Protein AF-A0A1G3P1F2-F1 (afdb_monomer_lite)

Sequence (106 aa):
MNKMRIALLQIMPGNGIEENLKIGIDSCKKAKTMGADHEPCSRDTLIIEAGEEEGIYIATFDIDSLRDYRKREVHGNAYRHPEKYKILVSEEINEPFTRYDYRKRT

Foldseek 3Di:
DDKFKDKDWDDDDDPDDVRNVVVVVVLVVVLVVVPRDDDDDDPDPCQDDDDPDTDIDIGMDDVVVVVVCQVPDPPHPPPDPVVVCCVVVPPDADPPRDDPPDDDDD

Radius of gyration: 22.72 Å; chains: 1; bounding box: 60×26×47 Å

pLDDT: mean 80.97, std 11.66, range [37.66, 93.88]

Secondary structure (DSSP, 8-state):
--EEEEEEEE----SSHHHHHHHHHHHHHHHHHTT-S-------S------SS-EEEEEEEEHHHHHHHHHH-TTSSSS--GGGGTTTT-----TTS--TT-----

Structure (mmCIF, N/CA/C/O backbone):
data_AF-A0A1G3P1F2-F1
#
_entry.id   AF-A0A1G3P1F2-F1
#
loop_
_atom_site.group_PDB
_atom_site.id
_atom_site.type_symbol
_atom_site.label_atom_id
_atom_site.label_alt_id
_atom_site.label_comp_id
_atom_site.label_asym_id
_atom_site.label_entity_id
_atom_site.label_seq_id
_atom_site.pdbx_PDB_ins_code
_atom_site.Cartn_x
_atom_site.Cartn_y
_atom_site.Cartn_z
_atom_site.occupancy
_atom_site.B_iso_or_equiv
_atom_site.auth_seq_id
_atom_site.auth_comp_id
_atom_site.auth_asym_id
_atom_site.auth_atom_id
_atom_site.pdbx_PDB_model_num
ATOM 1 N N . MET A 1 1 ? -19.132 -14.396 -6.319 1.00 61.06 1 MET A N 1
ATOM 2 C CA . MET A 1 1 ? -18.994 -13.040 -5.755 1.00 61.06 1 MET A CA 1
ATOM 3 C C . MET A 1 1 ? -18.253 -13.144 -4.428 1.00 61.06 1 MET A C 1
ATOM 5 O O . MET A 1 1 ? -18.871 -13.237 -3.376 1.00 61.06 1 MET A O 1
ATOM 9 N N . ASN A 1 2 ? -16.929 -13.248 -4.504 1.00 74.12 2 ASN A N 1
ATOM 10 C CA . ASN A 1 2 ? -16.005 -13.362 -3.385 1.00 74.12 2 ASN A CA 1
ATOM 11 C C . ASN A 1 2 ? -15.788 -11.971 -2.770 1.00 74.12 2 ASN A C 1
ATOM 13 O O . ASN A 1 2 ? -15.319 -11.076 -3.467 1.00 74.12 2 ASN A O 1
ATOM 17 N N . LYS A 1 3 ? -16.154 -11.756 -1.503 1.00 73.12 3 LYS A N 1
ATOM 18 C CA . LYS A 1 3 ? -16.023 -10.460 -0.818 1.00 73.12 3 LYS A CA 1
ATOM 19 C C . LYS A 1 3 ? -15.121 -10.595 0.402 1.00 73.12 3 LYS A C 1
ATOM 21 O O . LYS A 1 3 ? -15.216 -11.581 1.117 1.00 73.12 3 LYS A O 1
ATOM 26 N N . MET A 1 4 ? -14.277 -9.600 0.630 1.00 81.75 4 MET A N 1
ATOM 27 C CA . MET A 1 4 ? -13.241 -9.578 1.663 1.00 81.75 4 MET A CA 1
ATOM 28 C C . MET A 1 4 ?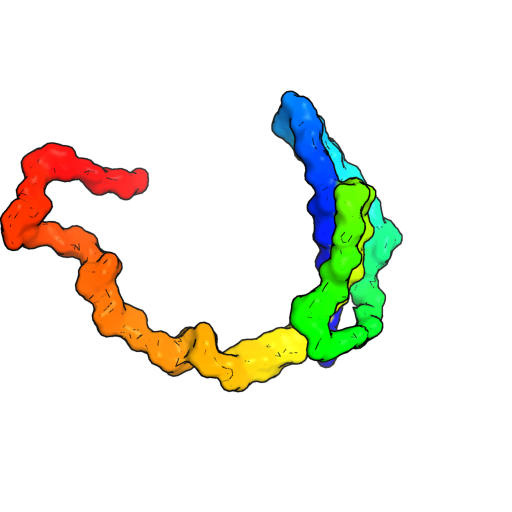 -13.417 -8.316 2.507 1.00 81.75 4 MET A C 1
ATOM 30 O O . MET A 1 4 ? -13.456 -7.228 1.936 1.00 81.75 4 MET A O 1
ATOM 34 N N . ARG A 1 5 ? -13.546 -8.419 3.834 1.00 78.56 5 ARG A N 1
ATOM 35 C CA . ARG A 1 5 ? -13.574 -7.256 4.732 1.00 78.56 5 ARG A CA 1
ATOM 36 C C . ARG A 1 5 ? -12.208 -7.045 5.350 1.00 78.56 5 ARG A C 1
ATOM 38 O O . ARG A 1 5 ? -11.603 -7.947 5.914 1.00 78.56 5 ARG A O 1
ATOM 45 N N . ILE A 1 6 ? -11.739 -5.814 5.261 1.00 83.12 6 ILE A N 1
ATOM 46 C CA . ILE A 1 6 ? -10.451 -5.391 5.786 1.00 83.12 6 ILE A CA 1
ATOM 47 C C . ILE A 1 6 ? -10.722 -4.381 6.890 1.00 83.12 6 ILE A C 1
ATOM 49 O O . ILE A 1 6 ? -11.506 -3.450 6.710 1.00 83.12 6 ILE A O 1
ATOM 53 N N . ALA A 1 7 ? -10.059 -4.558 8.026 1.00 85.31 7 ALA A N 1
ATOM 54 C CA . ALA A 1 7 ? -10.033 -3.546 9.064 1.00 85.31 7 ALA A CA 1
ATOM 55 C C . ALA A 1 7 ? -8.927 -2.527 8.778 1.00 85.31 7 ALA A C 1
ATOM 57 O O . ALA A 1 7 ? -7.753 -2.884 8.682 1.00 85.31 7 ALA A O 1
ATOM 58 N N . LEU A 1 8 ? -9.312 -1.264 8.657 1.00 86.12 8 LEU A N 1
ATOM 59 C CA . LEU A 1 8 ? -8.420 -0.120 8.571 1.00 86.12 8 LEU A CA 1
ATOM 60 C C . LEU A 1 8 ? -8.257 0.439 9.986 1.00 86.12 8 LEU A C 1
ATOM 62 O O . LEU A 1 8 ? -9.244 0.783 10.639 1.00 86.12 8 LEU A O 1
ATOM 66 N N . LEU A 1 9 ? -7.019 0.462 10.474 1.00 86.38 9 LEU A N 1
ATOM 67 C CA . LEU A 1 9 ? -6.689 0.926 11.818 1.00 86.38 9 LEU A CA 1
ATOM 68 C C . LEU A 1 9 ? -6.192 2.369 11.729 1.00 86.38 9 LEU A C 1
ATOM 70 O O . LEU A 1 9 ? -5.098 2.608 11.222 1.00 86.38 9 LEU A O 1
ATOM 74 N N . GLN A 1 10 ? -6.993 3.311 12.218 1.00 87.62 10 GLN A N 1
ATOM 75 C CA . GLN A 1 10 ? -6.579 4.695 12.416 1.00 87.62 10 GLN A CA 1
ATOM 76 C C . GLN A 1 10 ? -6.215 4.856 13.886 1.00 87.62 10 GLN A C 1
ATOM 78 O O . GLN A 1 10 ? -7.089 4.973 14.740 1.00 87.62 10 GLN A O 1
ATOM 83 N N . ILE A 1 11 ? -4.925 4.759 14.176 1.00 88.75 11 ILE A N 1
ATOM 84 C CA . ILE A 1 11 ? -4.380 4.755 15.532 1.00 88.75 11 ILE A CA 1
ATOM 85 C C . ILE A 1 11 ? -3.145 5.651 15.568 1.00 88.75 11 ILE A C 1
ATOM 87 O O . ILE A 1 11 ? -2.313 5.609 14.658 1.00 88.75 11 ILE A O 1
ATOM 91 N N . MET A 1 12 ? -3.033 6.468 16.607 1.00 87.62 12 MET A N 1
ATOM 92 C CA . MET A 1 12 ? -1.868 7.295 16.869 1.00 87.62 12 MET A CA 1
ATOM 93 C C . MET A 1 12 ? -0.687 6.420 17.294 1.00 87.62 12 MET A C 1
ATOM 95 O O . MET A 1 12 ? -0.863 5.384 17.945 1.00 87.62 12 MET A O 1
ATOM 99 N N . PRO A 1 13 ? 0.543 6.824 16.944 1.00 86.88 13 PRO A N 1
ATOM 100 C CA . PRO A 1 13 ? 1.727 6.156 17.449 1.00 86.88 13 PRO A CA 1
ATOM 101 C C . PRO A 1 13 ? 1.877 6.415 18.956 1.00 86.88 13 PRO A C 1
ATOM 103 O O . PRO A 1 13 ? 1.736 7.542 19.426 1.00 86.88 13 PRO A O 1
ATOM 106 N N . GLY A 1 14 ? 2.210 5.368 19.705 1.00 87.25 14 GLY A N 1
ATOM 107 C CA . GLY A 1 14 ? 2.726 5.454 21.066 1.00 87.25 14 GLY A CA 1
ATOM 108 C C . GLY A 1 14 ? 4.176 5.947 21.113 1.00 87.25 14 GLY A C 1
ATOM 109 O O . GLY A 1 14 ? 4.806 6.256 20.098 1.00 87.25 14 GLY A O 1
ATOM 110 N N . ASN A 1 15 ? 4.745 5.977 22.315 1.00 92.12 15 ASN A N 1
ATOM 111 C CA . ASN A 1 15 ? 6.044 6.587 22.605 1.00 92.12 15 ASN A CA 1
ATOM 112 C C . ASN A 1 15 ? 7.248 5.690 22.255 1.00 92.12 15 ASN A C 1
ATOM 114 O O . ASN A 1 15 ? 8.393 6.053 22.525 1.00 92.12 15 ASN A O 1
ATOM 118 N N . GLY A 1 16 ? 7.020 4.510 21.667 1.00 90.19 16 GLY A N 1
ATOM 119 C CA . GLY A 1 16 ? 8.080 3.563 21.325 1.00 90.19 16 GLY A CA 1
ATOM 120 C C . GLY A 1 16 ? 7.596 2.320 20.578 1.00 90.19 16 GLY A C 1
ATOM 121 O O . GLY A 1 16 ? 6.401 2.076 20.430 1.00 90.19 16 GLY A O 1
ATOM 122 N N . ILE A 1 17 ? 8.547 1.510 20.103 1.00 87.25 17 ILE A N 1
ATOM 123 C CA . ILE A 1 17 ? 8.276 0.335 19.254 1.00 87.25 17 ILE A CA 1
ATOM 124 C C . ILE A 1 17 ? 7.442 -0.727 19.988 1.00 87.25 17 ILE A C 1
ATOM 126 O O . ILE A 1 17 ? 6.501 -1.261 19.407 1.00 87.25 17 ILE A O 1
ATOM 130 N N . GLU A 1 18 ? 7.754 -1.021 21.254 1.00 91.56 18 GLU A N 1
ATOM 131 C CA . GLU A 1 18 ? 7.006 -2.012 22.047 1.00 91.56 18 GLU A CA 1
ATOM 132 C C . GLU A 1 18 ? 5.558 -1.574 22.300 1.00 91.56 18 GLU A C 1
ATOM 134 O O . GLU A 1 18 ? 4.631 -2.377 22.185 1.00 91.56 18 GLU A O 1
ATOM 139 N N . GLU A 1 19 ? 5.356 -0.287 22.587 1.00 89.81 19 GLU A N 1
ATOM 140 C CA . GLU A 1 19 ? 4.028 0.294 22.778 1.00 89.81 19 GLU A CA 1
ATOM 141 C C . GLU A 1 19 ? 3.225 0.256 21.470 1.00 89.81 19 GLU A C 1
ATOM 143 O O . GLU A 1 19 ? 2.095 -0.231 21.459 1.00 89.81 19 GLU A O 1
ATOM 148 N N . ASN A 1 20 ? 3.839 0.634 20.345 1.00 85.62 20 ASN A N 1
ATOM 149 C CA . ASN A 1 20 ? 3.228 0.544 19.015 1.00 85.62 20 ASN A CA 1
ATOM 150 C C . ASN A 1 20 ? 2.832 -0.888 18.646 1.00 85.62 20 ASN A C 1
ATOM 152 O O . ASN A 1 20 ? 1.741 -1.117 18.122 1.00 85.62 20 ASN A O 1
ATOM 156 N N . LEU A 1 21 ? 3.695 -1.864 18.942 1.00 83.25 21 LEU A N 1
ATOM 157 C CA . LEU A 1 21 ? 3.404 -3.274 18.698 1.00 83.25 21 LEU A CA 1
ATOM 158 C C . LEU A 1 21 ? 2.182 -3.730 19.504 1.00 83.25 21 LEU A C 1
ATOM 160 O O . LEU A 1 21 ? 1.303 -4.402 18.962 1.00 83.25 21 LEU A O 1
ATOM 164 N N . LYS A 1 22 ? 2.099 -3.336 20.779 1.00 88.25 22 LYS A N 1
ATOM 165 C CA . LYS A 1 22 ? 0.957 -3.652 21.641 1.00 88.25 22 LYS A CA 1
ATOM 166 C C . LYS A 1 22 ? -0.338 -3.019 21.122 1.00 88.25 22 LYS A C 1
ATOM 168 O O . LYS A 1 22 ? -1.325 -3.737 20.962 1.00 88.25 22 LYS A O 1
ATOM 173 N N . ILE A 1 23 ? -0.313 -1.724 20.792 1.00 87.31 23 ILE A N 1
ATOM 174 C CA . ILE A 1 23 ? -1.460 -0.999 20.216 1.00 87.31 23 ILE A CA 1
ATOM 175 C C . ILE A 1 23 ? -1.932 -1.693 18.930 1.00 87.31 23 ILE A C 1
ATOM 177 O O . ILE A 1 23 ? -3.129 -1.943 18.762 1.00 87.31 23 ILE A O 1
ATOM 181 N N . GLY A 1 24 ? -1.002 -2.076 18.048 1.00 77.44 24 GLY A N 1
ATOM 182 C CA . GLY A 1 24 ? -1.312 -2.782 16.805 1.00 77.44 24 GLY A CA 1
ATOM 183 C C . GLY A 1 24 ? -1.962 -4.149 17.036 1.00 77.44 24 GLY A C 1
ATOM 184 O O . GLY A 1 24 ? -2.988 -4.460 16.430 1.00 77.44 24 GLY A O 1
ATOM 185 N N . ILE A 1 25 ? -1.414 -4.959 17.947 1.00 81.81 25 ILE A N 1
ATOM 186 C CA . ILE A 1 25 ? -1.956 -6.288 18.273 1.00 81.81 25 ILE A CA 1
ATOM 187 C C . ILE A 1 25 ? -3.372 -6.183 18.850 1.00 81.81 25 ILE A C 1
ATOM 189 O O . ILE A 1 25 ? -4.263 -6.929 18.432 1.00 81.81 25 ILE A O 1
ATOM 193 N N . ASP A 1 26 ? -3.594 -5.282 19.804 1.00 85.81 26 ASP A N 1
ATOM 194 C CA . ASP A 1 26 ? -4.897 -5.141 20.457 1.00 85.81 26 ASP A CA 1
ATOM 195 C C . ASP A 1 26 ? -5.952 -4.589 19.490 1.00 85.81 26 ASP A C 1
ATOM 197 O O . ASP A 1 26 ? -7.094 -5.063 19.471 1.00 85.81 26 ASP A O 1
ATOM 201 N N . SER A 1 27 ? -5.541 -3.699 18.587 1.00 82.75 27 SER A N 1
ATOM 202 C CA . SER A 1 27 ? -6.381 -3.214 17.493 1.00 82.75 27 SER A CA 1
ATOM 203 C C . SER A 1 27 ? -6.769 -4.338 16.526 1.00 82.75 27 SER A C 1
ATOM 205 O O . SER A 1 27 ? -7.947 -4.508 16.222 1.00 82.75 27 SER A O 1
ATOM 207 N N . CYS A 1 28 ? -5.830 -5.196 16.117 1.00 71.25 28 CYS A N 1
ATOM 208 C CA . CYS A 1 28 ? -6.129 -6.365 15.279 1.00 71.25 28 CYS A CA 1
ATOM 209 C C . CYS A 1 28 ? -7.126 -7.336 15.940 1.00 71.25 28 CYS A C 1
ATOM 211 O O . CYS A 1 28 ? -8.013 -7.874 15.271 1.00 71.25 28 CYS A O 1
ATOM 213 N N . LYS A 1 29 ? -7.026 -7.553 17.259 1.00 78.69 29 LYS A N 1
ATOM 214 C CA . LYS A 1 29 ? -7.996 -8.384 17.997 1.00 78.69 29 LYS A CA 1
ATOM 215 C C . LYS A 1 29 ? -9.392 -7.758 17.984 1.00 78.69 29 LYS A C 1
ATOM 217 O O . LYS A 1 29 ? -10.363 -8.465 17.718 1.00 78.69 29 LYS A O 1
ATOM 222 N N . LYS A 1 30 ? -9.492 -6.447 18.228 1.00 83.38 30 LYS A N 1
ATOM 223 C CA . LYS A 1 30 ? -10.760 -5.696 18.208 1.00 83.38 30 LYS A CA 1
ATOM 224 C C . LYS A 1 30 ? -11.379 -5.650 16.804 1.00 83.38 30 LYS A C 1
ATOM 226 O O . LYS A 1 30 ? -12.579 -5.830 16.649 1.00 83.38 30 LYS A O 1
ATOM 231 N N . ALA A 1 31 ? -10.569 -5.516 15.761 1.00 73.00 31 ALA A N 1
ATOM 232 C CA . ALA A 1 31 ? -11.019 -5.623 14.374 1.00 73.00 31 ALA A CA 1
ATOM 233 C C . ALA A 1 31 ? -11.688 -6.968 14.064 1.00 73.00 31 ALA A C 1
ATOM 235 O O . ALA A 1 31 ? -12.745 -7.016 13.432 1.00 73.00 31 ALA A O 1
ATOM 236 N N . LYS A 1 32 ? -11.101 -8.066 14.552 1.00 72.38 32 LYS A N 1
ATOM 237 C CA . LYS A 1 32 ? -11.669 -9.405 14.377 1.00 72.38 32 LYS A CA 1
ATOM 238 C C . LYS A 1 32 ? -13.034 -9.543 15.058 1.00 72.38 32 LYS A C 1
ATOM 240 O O . LYS A 1 32 ? -13.929 -10.156 14.484 1.00 72.38 32 LYS A O 1
ATOM 245 N N . THR A 1 33 ? -13.223 -8.961 16.246 1.00 79.81 33 THR A N 1
ATOM 246 C CA . THR A 1 33 ? -14.525 -8.991 16.941 1.00 79.81 33 THR A CA 1
ATOM 247 C C . THR A 1 33 ? -15.571 -8.093 16.282 1.00 79.81 33 THR A C 1
ATOM 249 O O . THR A 1 33 ? -16.753 -8.416 16.335 1.00 79.81 33 THR A O 1
ATOM 252 N N . MET A 1 34 ? -15.156 -7.019 15.602 1.00 77.31 34 MET A N 1
ATOM 253 C CA . MET A 1 34 ? -16.031 -6.112 14.840 1.00 77.31 34 MET A CA 1
ATOM 254 C C . MET A 1 34 ? -16.526 -6.698 13.506 1.00 77.31 34 MET A C 1
ATOM 256 O O . MET A 1 34 ? -17.143 -5.997 12.702 1.00 77.31 34 MET A O 1
ATOM 260 N N . GLY A 1 35 ? -16.286 -7.988 13.268 1.00 65.25 35 GLY A N 1
ATOM 261 C CA . GLY A 1 35 ? -16.779 -8.672 12.085 1.00 65.25 35 GLY A CA 1
ATOM 262 C C . GLY A 1 35 ? -16.021 -8.251 10.838 1.00 65.25 35 GLY A C 1
ATOM 263 O O . GLY A 1 35 ? -16.639 -7.995 9.815 1.00 65.25 35 GLY A O 1
ATOM 264 N N . ALA A 1 36 ? -14.690 -8.180 10.892 1.00 63.41 36 ALA A N 1
ATOM 265 C CA . ALA A 1 36 ? -13.863 -8.236 9.687 1.00 63.41 36 ALA A CA 1
ATOM 266 C C . ALA A 1 36 ? -14.045 -9.602 8.971 1.00 63.41 36 ALA A C 1
ATOM 268 O O . ALA A 1 36 ? -13.208 -10.483 9.099 1.00 63.41 36 ALA A O 1
ATOM 269 N N . ASP A 1 37 ? -15.226 -9.805 8.369 1.00 55.00 37 ASP A N 1
ATOM 270 C CA . ASP A 1 37 ? -15.616 -10.529 7.143 1.00 55.00 37 ASP A CA 1
ATOM 271 C C . ASP A 1 37 ? -17.166 -10.657 7.031 1.00 55.00 37 ASP A C 1
ATOM 273 O O . ASP A 1 37 ? -17.876 -10.771 8.024 1.00 55.00 37 ASP A O 1
ATOM 277 N N . HIS A 1 38 ? -17.660 -10.517 5.785 1.00 39.50 38 HIS A N 1
ATOM 278 C CA . HIS A 1 38 ? -19.036 -10.486 5.213 1.00 39.50 38 HIS A CA 1
ATOM 279 C C . HIS A 1 38 ? -20.041 -9.295 5.356 1.00 39.50 38 HIS A C 1
ATOM 281 O O . HIS A 1 38 ? -20.506 -9.033 6.454 1.00 39.50 38 HIS A O 1
ATOM 287 N N . GLU A 1 39 ? -20.395 -8.639 4.215 1.00 52.19 39 GLU A N 1
ATOM 288 C CA . GLU A 1 39 ? -21.727 -8.133 3.715 1.00 52.19 39 GLU A CA 1
ATOM 289 C C . GLU A 1 39 ? -21.702 -6.839 2.822 1.00 52.19 39 GLU A C 1
ATOM 291 O O . GLU A 1 39 ? -20.698 -6.130 2.832 1.00 52.19 39 GLU A O 1
ATOM 296 N N . PRO A 1 40 ? -22.706 -6.592 1.927 1.00 54.00 40 PRO A N 1
ATOM 297 C CA . PRO A 1 40 ? -22.590 -5.873 0.630 1.00 54.00 40 PRO A CA 1
ATOM 298 C C . PRO A 1 40 ? -22.935 -4.359 0.743 1.00 54.00 40 PRO A C 1
ATOM 300 O O . PRO A 1 40 ? -23.490 -3.962 1.749 1.00 54.00 40 PRO A O 1
ATOM 303 N N . CYS A 1 41 ? -22.726 -3.409 -0.182 1.00 37.66 41 CYS A N 1
ATOM 304 C CA . CYS A 1 41 ? -22.506 -3.278 -1.633 1.00 37.66 41 CYS A CA 1
ATOM 305 C C . CYS A 1 41 ? -22.142 -1.788 -1.896 1.00 37.66 41 CYS A C 1
ATOM 307 O O . CYS A 1 41 ? -22.723 -0.963 -1.205 1.00 37.66 41 CYS A O 1
ATOM 309 N N . SER A 1 42 ? -21.326 -1.411 -2.895 1.00 48.47 42 SER A N 1
ATOM 310 C CA . SER A 1 42 ? -21.577 -0.221 -3.754 1.00 48.47 42 SER A CA 1
ATOM 311 C C . SER A 1 42 ? -20.481 -0.032 -4.817 1.00 48.47 42 SER A C 1
ATOM 313 O O . SER A 1 42 ? -19.363 -0.514 -4.665 1.00 48.47 42 SER A O 1
ATOM 315 N N . ARG A 1 43 ? -20.828 0.668 -5.904 1.00 49.38 43 ARG A N 1
ATOM 316 C CA . ARG A 1 43 ? -19.980 1.060 -7.048 1.00 49.38 43 ARG A CA 1
ATOM 317 C C . ARG A 1 43 ? -19.349 2.441 -6.836 1.00 49.38 43 ARG A C 1
ATOM 319 O O . ARG A 1 43 ? -19.294 3.247 -7.760 1.00 49.38 43 ARG A O 1
ATOM 326 N N . ASP A 1 44 ? -18.931 2.704 -5.612 1.00 54.50 44 ASP A N 1
ATOM 327 C CA . ASP A 1 44 ? -18.180 3.889 -5.231 1.00 54.50 44 ASP A CA 1
ATOM 328 C C . ASP A 1 44 ? -16.715 3.469 -5.041 1.00 54.50 44 ASP A C 1
ATOM 330 O O . ASP A 1 44 ? -16.442 2.397 -4.496 1.00 54.50 44 ASP A O 1
ATOM 334 N N . THR A 1 45 ? -15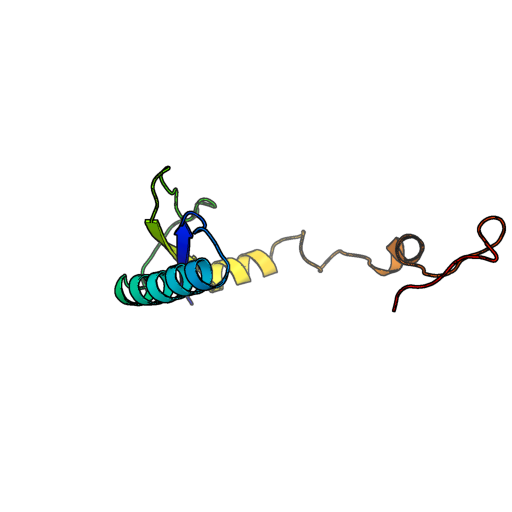.763 4.255 -5.552 1.00 58.44 45 THR A N 1
ATOM 335 C CA . THR A 1 45 ? -14.336 4.024 -5.269 1.00 58.44 45 THR A CA 1
ATOM 336 C C . THR A 1 45 ? -14.000 4.344 -3.818 1.00 58.44 45 THR A C 1
ATOM 338 O O . THR A 1 45 ? -13.021 3.819 -3.288 1.00 58.44 45 THR A O 1
ATOM 341 N N . LEU A 1 46 ? -14.804 5.200 -3.181 1.00 66.81 46 LEU A N 1
ATOM 342 C CA . LEU A 1 46 ? -14.789 5.389 -1.745 1.00 66.81 46 LEU A CA 1
ATOM 343 C C . LEU A 1 46 ? -15.421 4.160 -1.089 1.00 66.81 46 LEU A C 1
ATOM 345 O O . LEU A 1 46 ? -16.604 3.875 -1.257 1.00 66.81 46 LEU A O 1
ATOM 349 N N . ILE A 1 47 ? -14.604 3.416 -0.348 1.00 71.94 47 ILE A N 1
ATOM 350 C CA . ILE A 1 47 ? -15.054 2.198 0.333 1.00 71.94 47 ILE A CA 1
ATOM 351 C C . ILE A 1 47 ? -15.578 2.542 1.727 1.00 71.94 47 ILE A C 1
ATOM 353 O O . ILE A 1 47 ? -16.629 2.041 2.116 1.00 71.94 47 ILE A O 1
ATOM 357 N N . ILE A 1 48 ? -14.858 3.402 2.456 1.00 77.31 48 ILE A N 1
ATOM 358 C CA . ILE A 1 48 ? -15.246 3.985 3.747 1.00 77.31 48 ILE A CA 1
ATOM 359 C C . ILE A 1 48 ? -14.617 5.372 3.873 1.00 77.31 48 ILE A C 1
ATOM 361 O O . ILE A 1 48 ? -13.455 5.554 3.512 1.00 77.31 48 ILE A O 1
ATOM 365 N N . GLU A 1 49 ? -15.368 6.311 4.442 1.00 77.12 49 GLU A N 1
ATOM 366 C CA . GLU A 1 49 ? -14.857 7.577 4.964 1.00 77.12 49 GLU A CA 1
ATOM 367 C C . GLU A 1 49 ? -14.659 7.449 6.481 1.00 77.12 49 GLU A C 1
ATOM 369 O O . GLU A 1 49 ? -15.588 7.092 7.210 1.00 77.12 49 GLU A O 1
ATOM 374 N N . ALA A 1 50 ? -13.429 7.669 6.947 1.00 83.44 50 ALA A N 1
ATOM 375 C CA . ALA A 1 50 ? -13.095 7.692 8.368 1.00 83.44 50 ALA A CA 1
ATOM 376 C C . ALA A 1 50 ? -13.156 9.133 8.894 1.00 83.44 50 ALA A C 1
ATOM 378 O O . ALA A 1 50 ? -12.825 10.070 8.169 1.00 83.44 50 ALA A O 1
ATOM 379 N N . GLY A 1 51 ? -13.578 9.303 10.150 1.00 84.44 51 GLY A N 1
ATOM 380 C CA . GLY A 1 51 ? -13.506 10.597 10.835 1.00 84.44 51 GLY A CA 1
ATOM 381 C C . GLY A 1 51 ? -12.083 10.919 11.300 1.00 84.44 51 GLY A C 1
ATOM 382 O O . GLY A 1 51 ? -11.158 10.152 11.054 1.00 84.44 51 GLY A O 1
ATOM 383 N N . GLU A 1 52 ? -11.900 12.032 12.011 1.00 85.50 52 GLU A N 1
ATOM 384 C CA . GLU A 1 52 ? -10.582 12.451 12.534 1.00 85.50 52 GLU A CA 1
ATOM 385 C C . GLU A 1 52 ? -10.116 11.616 13.742 1.00 85.50 52 GLU A C 1
ATOM 387 O O . GLU A 1 52 ? -8.922 11.508 14.014 1.00 85.50 52 GLU A O 1
ATOM 392 N N . GLU A 1 53 ? -11.052 10.974 14.439 1.00 89.06 53 GLU A N 1
ATOM 393 C CA . GLU A 1 53 ? -10.799 10.240 15.679 1.00 89.06 53 GLU A CA 1
ATOM 394 C C . GLU A 1 53 ? -10.190 8.850 15.454 1.00 89.06 53 GLU A C 1
ATOM 396 O O . GLU A 1 53 ? -10.416 8.189 14.431 1.00 89.06 53 GLU A O 1
ATOM 401 N N . GLU A 1 54 ? -9.454 8.368 16.458 1.00 88.06 54 GLU A N 1
ATOM 402 C CA . GLU A 1 54 ? -8.927 7.005 16.462 1.00 88.06 54 GLU A CA 1
ATOM 403 C C . GLU A 1 54 ? -10.051 5.969 16.370 1.00 88.06 54 GLU A C 1
ATOM 405 O O . GLU A 1 54 ? -11.071 6.031 17.064 1.00 88.06 54 GLU A O 1
ATOM 410 N N . GLY A 1 55 ? -9.855 4.958 15.528 1.00 87.56 55 GLY A N 1
ATOM 411 C CA . GLY A 1 55 ? -10.912 4.007 15.241 1.00 87.56 55 GLY A CA 1
ATOM 412 C C . GLY A 1 55 ? -10.481 2.821 14.400 1.00 87.56 55 GLY A C 1
ATOM 413 O O . GLY A 1 55 ? -9.446 2.811 13.732 1.00 87.56 55 GLY A O 1
ATOM 414 N N . ILE A 1 56 ? -11.324 1.793 14.445 1.00 87.06 56 ILE A N 1
ATOM 415 C CA . ILE A 1 56 ? -11.218 0.613 13.594 1.00 87.06 56 ILE A CA 1
ATOM 416 C C . ILE A 1 56 ? -12.390 0.640 12.629 1.00 87.06 56 ILE A C 1
ATOM 418 O O . ILE A 1 56 ? -13.544 0.547 13.046 1.00 87.06 56 ILE A O 1
ATOM 422 N N . TYR A 1 57 ? -12.080 0.729 11.342 1.00 86.50 57 TYR A N 1
ATOM 423 C CA . TYR A 1 57 ? -13.066 0.868 10.281 1.00 86.50 57 TYR A CA 1
ATOM 424 C C . TYR A 1 57 ? -13.082 -0.396 9.423 1.00 86.50 57 TYR A C 1
ATOM 426 O O . TYR A 1 57 ? -12.047 -0.812 8.909 1.00 86.50 57 TYR A O 1
ATOM 434 N N . ILE A 1 58 ? -14.242 -1.038 9.273 1.00 83.94 58 ILE A N 1
ATOM 435 C CA . ILE A 1 58 ? -14.351 -2.322 8.565 1.00 83.94 58 ILE A CA 1
ATOM 436 C C . ILE A 1 58 ? -14.855 -2.110 7.139 1.00 83.94 58 ILE A C 1
ATOM 438 O O . ILE A 1 58 ? -16.059 -2.020 6.923 1.00 83.94 58 ILE A O 1
ATOM 442 N N . ALA A 1 59 ? -13.942 -2.083 6.172 1.00 82.81 59 ALA A N 1
ATOM 443 C CA . ALA A 1 59 ? -14.214 -1.862 4.754 1.00 82.81 59 ALA A CA 1
ATOM 444 C C . ALA A 1 59 ? -14.473 -3.176 4.006 1.00 82.81 59 ALA A C 1
ATOM 446 O O . ALA A 1 59 ? -13.713 -4.127 4.171 1.00 82.81 59 ALA A O 1
ATOM 447 N N . THR A 1 60 ? -15.498 -3.234 3.148 1.00 80.75 60 THR A N 1
ATOM 448 C CA . THR A 1 60 ? -15.818 -4.434 2.350 1.00 80.75 60 THR A CA 1
ATOM 449 C C . THR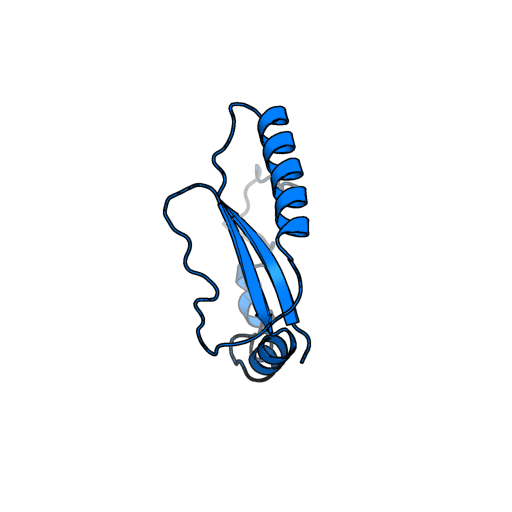 A 1 60 ? -15.382 -4.278 0.894 1.00 80.75 60 THR A C 1
ATOM 451 O O . THR A 1 60 ? -15.813 -3.364 0.200 1.00 80.75 60 THR A O 1
ATOM 454 N N . PHE A 1 61 ? -14.611 -5.242 0.394 1.00 78.44 61 PHE A N 1
ATOM 455 C CA . PHE A 1 61 ? -14.115 -5.308 -0.977 1.00 78.44 61 PHE A CA 1
ATOM 456 C C . PHE A 1 61 ? -14.788 -6.449 -1.734 1.00 78.44 61 PHE A C 1
ATOM 458 O O . PHE A 1 61 ? -14.821 -7.579 -1.255 1.00 78.44 61 PHE A O 1
ATOM 465 N N . ASP A 1 62 ? -15.278 -6.189 -2.943 1.00 80.69 62 ASP A N 1
ATOM 466 C CA . ASP A 1 62 ? -15.737 -7.239 -3.853 1.00 80.69 62 ASP A CA 1
ATOM 467 C C . ASP A 1 62 ? -14.588 -7.698 -4.758 1.00 80.69 62 ASP A C 1
ATOM 469 O O . ASP A 1 62 ? -14.235 -7.042 -5.737 1.00 80.69 62 ASP A O 1
ATOM 473 N N . ILE A 1 63 ? -13.985 -8.834 -4.412 1.00 84.75 63 ILE A N 1
ATOM 474 C CA . ILE A 1 63 ? -12.817 -9.395 -5.093 1.00 84.75 63 ILE A CA 1
ATOM 475 C C . ILE A 1 63 ? -13.148 -9.816 -6.519 1.00 84.75 63 ILE A C 1
ATOM 477 O O . ILE A 1 63 ? -12.307 -9.654 -7.403 1.00 84.75 63 ILE A O 1
ATOM 481 N N . ASP A 1 64 ? -14.346 -10.343 -6.766 1.00 83.62 64 ASP A N 1
ATOM 482 C CA . ASP A 1 64 ? -14.725 -10.736 -8.123 1.00 83.62 64 ASP A CA 1
ATOM 483 C C . ASP A 1 64 ? -14.926 -9.496 -8.995 1.00 83.62 64 ASP A C 1
ATOM 485 O O . ASP A 1 64 ? -14.371 -9.435 -10.091 1.00 83.62 64 ASP A O 1
ATOM 489 N N . SER A 1 65 ? -15.578 -8.456 -8.466 1.00 79.25 65 SER A N 1
ATOM 490 C CA . SER A 1 65 ? -15.687 -7.162 -9.152 1.00 79.25 65 SER A CA 1
ATOM 491 C C . SER A 1 65 ? -14.315 -6.532 -9.426 1.00 79.25 65 SER A C 1
ATOM 493 O O . SER A 1 65 ? -14.070 -6.049 -10.533 1.00 79.25 65 SER A O 1
ATOM 495 N N . LEU A 1 66 ? -13.379 -6.584 -8.470 1.00 82.69 66 LEU A N 1
ATOM 496 C CA . LEU A 1 66 ? -12.003 -6.107 -8.662 1.00 82.69 66 LEU A CA 1
ATOM 497 C C . LEU A 1 66 ? -11.253 -6.917 -9.727 1.00 82.69 66 LEU A C 1
ATOM 499 O O . LEU A 1 66 ? -10.532 -6.348 -10.548 1.00 82.69 66 LEU A O 1
ATOM 503 N N . ARG A 1 67 ? -11.414 -8.245 -9.745 1.00 86.38 67 ARG A N 1
ATOM 504 C CA . ARG A 1 67 ? -10.817 -9.118 -10.768 1.00 86.38 67 ARG A CA 1
ATOM 505 C C . ARG A 1 67 ? -11.399 -8.830 -12.146 1.00 86.38 67 ARG A C 1
ATOM 507 O O . ARG A 1 67 ? -10.637 -8.708 -13.100 1.00 86.38 67 ARG A O 1
ATOM 514 N N . ASP A 1 68 ? -12.712 -8.678 -12.255 1.00 85.56 68 ASP A N 1
ATOM 515 C CA . ASP A 1 68 ? -13.389 -8.377 -13.516 1.00 85.56 68 ASP A CA 1
ATOM 516 C C . ASP A 1 68 ? -13.099 -6.959 -14.017 1.00 85.56 68 ASP A C 1
ATOM 518 O O . ASP A 1 68 ? -13.036 -6.729 -15.227 1.00 85.56 68 ASP A O 1
ATOM 522 N N . TYR A 1 69 ? -12.864 -6.008 -13.112 1.00 82.44 69 TYR A N 1
ATOM 523 C CA . TYR A 1 69 ? -12.295 -4.708 -13.456 1.00 82.44 69 TYR A CA 1
ATOM 524 C C . TYR A 1 69 ? -10.872 -4.863 -14.012 1.00 82.44 69 TYR A C 1
ATOM 526 O O . TYR A 1 69 ? -10.624 -4.471 -15.149 1.00 82.44 69 TYR A O 1
ATOM 534 N N . ARG A 1 70 ? -9.961 -5.539 -13.294 1.00 84.56 70 ARG A N 1
ATOM 535 C CA . ARG A 1 70 ? -8.573 -5.772 -13.750 1.00 84.56 70 ARG A CA 1
ATOM 536 C C . ARG A 1 70 ? -8.472 -6.510 -15.087 1.00 84.56 70 ARG A C 1
ATOM 538 O O . ARG A 1 70 ? -7.497 -6.303 -15.800 1.00 84.56 70 ARG A O 1
ATOM 545 N N . LYS A 1 71 ? -9.442 -7.367 -15.424 1.00 85.31 71 LYS A N 1
ATOM 546 C CA . LYS A 1 71 ? -9.511 -8.044 -16.733 1.00 85.31 71 LYS A CA 1
ATOM 547 C C . LYS A 1 71 ? -9.821 -7.089 -17.890 1.00 85.31 71 LYS A C 1
ATOM 549 O O . LYS A 1 71 ? -9.432 -7.380 -19.014 1.00 85.31 71 LYS A O 1
ATOM 554 N N . ARG A 1 72 ? -10.561 -6.0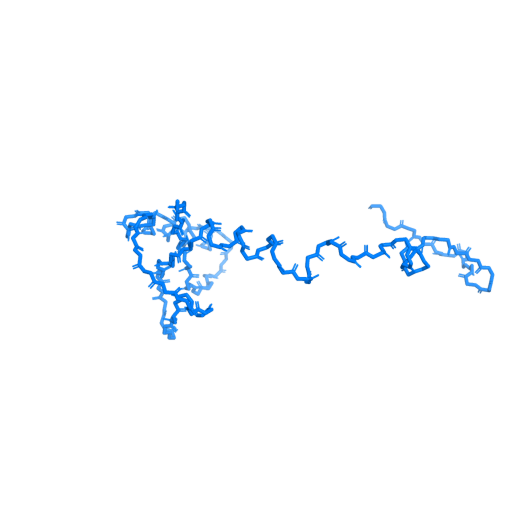06 -17.638 1.00 82.81 72 ARG A N 1
ATOM 555 C CA . ARG A 1 72 ? -11.024 -5.053 -18.664 1.00 82.81 72 ARG A CA 1
ATOM 556 C C . ARG A 1 72 ? -10.197 -3.769 -18.706 1.00 82.81 72 ARG A C 1
ATOM 558 O O . ARG A 1 72 ? -10.201 -3.083 -19.719 1.00 82.81 72 ARG A O 1
ATOM 565 N N . GLU A 1 73 ? -9.514 -3.454 -17.612 1.00 82.06 73 GLU A N 1
ATOM 566 C CA . GLU A 1 73 ? -8.736 -2.232 -17.450 1.00 82.06 73 GLU A CA 1
ATOM 567 C C . GLU A 1 73 ? -7.474 -2.230 -18.327 1.00 82.06 73 GLU A C 1
ATOM 569 O O . GLU A 1 73 ? -6.665 -3.163 -18.306 1.00 82.06 73 GLU A O 1
ATOM 574 N N . VAL A 1 74 ? -7.280 -1.146 -19.076 1.00 80.69 74 VAL A N 1
ATOM 575 C CA . VAL A 1 74 ? -6.160 -0.982 -20.012 1.00 80.69 74 VAL A CA 1
ATOM 576 C C . VAL A 1 74 ? -4.854 -0.659 -19.287 1.00 80.69 74 VAL A C 1
ATOM 578 O O . VAL A 1 74 ? -3.777 -1.031 -19.750 1.00 80.69 74 VAL A O 1
ATOM 581 N N . HIS A 1 75 ? -4.931 -0.039 -18.107 1.00 75.75 75 HIS A N 1
ATOM 582 C CA . HIS A 1 75 ? -3.767 0.375 -17.313 1.00 75.75 75 HIS A CA 1
ATOM 583 C C . HIS A 1 75 ? -3.042 -0.774 -16.574 1.00 75.75 75 HIS A C 1
ATOM 585 O O . HIS A 1 75 ? -2.085 -0.549 -15.818 1.00 75.75 75 HIS A O 1
ATOM 591 N N . GLY A 1 76 ? -3.458 -2.024 -16.804 1.00 77.06 76 GLY A N 1
ATOM 592 C CA . GLY A 1 76 ? -2.778 -3.225 -16.320 1.00 77.06 76 GLY A CA 1
ATOM 593 C C . GLY A 1 76 ? -1.430 -3.498 -17.008 1.00 77.06 76 GLY A C 1
ATOM 594 O O . GLY A 1 76 ? -0.738 -2.598 -17.480 1.00 77.06 76 GLY A O 1
ATOM 595 N N . ASN A 1 77 ? -1.034 -4.772 -17.055 1.00 82.25 77 ASN A N 1
ATOM 596 C CA . ASN A 1 77 ? 0.189 -5.212 -17.743 1.00 82.25 77 ASN A CA 1
ATOM 597 C C . ASN A 1 77 ? -0.054 -5.620 -19.213 1.00 82.25 77 ASN A C 1
ATOM 599 O O . ASN A 1 77 ? 0.860 -6.099 -19.868 1.00 82.25 77 ASN A O 1
ATO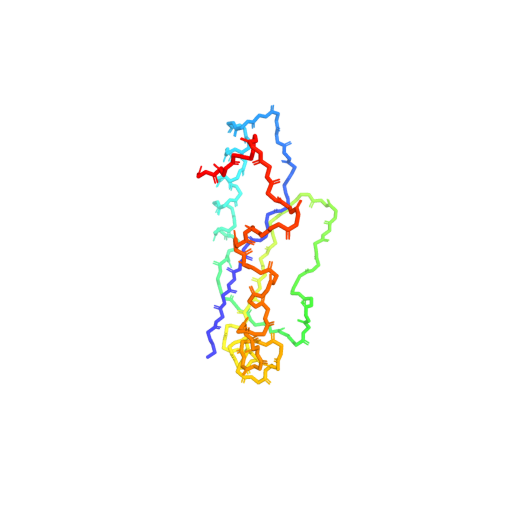M 603 N N . ALA A 1 78 ? -1.280 -5.465 -19.726 1.00 84.06 78 ALA A N 1
ATOM 604 C CA . ALA A 1 78 ? -1.673 -5.976 -21.043 1.00 84.06 78 ALA A CA 1
ATOM 605 C C . ALA A 1 78 ? -1.003 -5.239 -22.217 1.00 84.06 78 ALA A C 1
ATOM 607 O O . ALA A 1 78 ? -0.706 -5.855 -23.233 1.00 84.06 78 ALA A O 1
ATOM 608 N N . TYR A 1 79 ? -0.739 -3.938 -22.061 1.00 87.56 79 TYR A N 1
ATOM 609 C CA . TYR A 1 79 ? -0.182 -3.080 -23.119 1.00 87.56 79 TYR A CA 1
ATOM 610 C C . TYR A 1 79 ? 1.182 -2.489 -22.758 1.00 87.56 79 TYR A C 1
ATOM 612 O O . TYR A 1 79 ? 1.697 -1.607 -23.446 1.00 87.56 79 TYR A O 1
ATOM 620 N N . ARG A 1 80 ? 1.779 -2.938 -21.649 1.00 85.62 80 ARG A N 1
ATOM 621 C CA . ARG A 1 80 ? 3.118 -2.486 -21.277 1.00 85.62 80 ARG A CA 1
ATOM 622 C C . ARG A 1 80 ? 4.122 -3.155 -22.199 1.00 85.62 80 ARG A C 1
ATOM 624 O O . ARG A 1 80 ? 4.102 -4.368 -22.372 1.00 85.62 80 ARG A O 1
ATOM 631 N N . HIS A 1 81 ? 5.044 -2.362 -22.728 1.00 88.81 81 HIS A N 1
ATOM 632 C CA . HIS A 1 81 ? 6.197 -2.854 -23.473 1.00 88.81 81 HIS A CA 1
ATOM 633 C C . HIS A 1 81 ? 7.464 -2.645 -22.636 1.00 88.81 81 HIS A C 1
ATOM 635 O O . HIS A 1 81 ? 8.221 -1.715 -22.918 1.00 88.81 81 HIS A O 1
ATOM 641 N N . PRO A 1 82 ? 7.700 -3.464 -21.590 1.00 88.25 82 PRO A N 1
ATOM 642 C CA . PRO A 1 82 ? 8.837 -3.291 -20.680 1.00 88.25 82 PRO A CA 1
ATOM 643 C C . PRO A 1 82 ? 10.184 -3.235 -21.417 1.00 88.25 82 PRO A C 1
ATOM 645 O O . PRO A 1 82 ? 11.040 -2.426 -21.075 1.00 88.25 82 PRO A O 1
ATOM 648 N N . GLU A 1 83 ? 10.314 -3.994 -22.507 1.00 88.75 83 GLU A N 1
ATOM 649 C CA . GLU A 1 83 ? 11.450 -3.994 -23.442 1.00 88.75 83 GLU A CA 1
ATOM 650 C C . GLU A 1 83 ? 11.839 -2.586 -23.944 1.00 88.75 83 GLU A C 1
ATOM 652 O O . GLU A 1 83 ? 13.013 -2.297 -24.167 1.00 88.75 83 GLU A O 1
ATOM 657 N N . LYS A 1 84 ? 10.871 -1.673 -24.115 1.00 90.06 84 LYS A N 1
ATOM 658 C CA . LYS A 1 84 ? 11.123 -0.306 -24.611 1.00 90.06 84 LYS A CA 1
ATOM 659 C C . LYS A 1 84 ? 11.790 0.588 -23.568 1.00 90.06 84 LYS A C 1
ATOM 661 O O . LYS A 1 84 ? 12.462 1.544 -23.938 1.00 90.06 84 LYS A O 1
ATOM 666 N N . TYR A 1 85 ? 11.646 0.262 -22.286 1.00 89.50 85 TYR A N 1
ATOM 667 C CA . TYR A 1 85 ? 12.279 0.991 -21.187 1.00 89.50 85 TYR A CA 1
ATOM 668 C C . TYR A 1 85 ? 13.639 0.412 -20.804 1.00 89.50 85 TYR A C 1
ATOM 670 O O . TYR A 1 85 ? 14.230 0.875 -19.833 1.00 89.50 85 TYR A O 1
ATOM 678 N N . LYS A 1 86 ? 14.161 -0.562 -21.565 1.00 89.81 86 LYS A N 1
ATOM 679 C CA . LYS A 1 86 ? 15.437 -1.229 -21.277 1.00 89.81 86 LYS A CA 1
ATOM 680 C C . LYS A 1 86 ? 16.581 -0.244 -21.031 1.00 89.81 86 LYS A C 1
ATOM 682 O O . LYS A 1 86 ? 17.391 -0.491 -20.156 1.00 89.81 86 LYS A O 1
ATOM 687 N N . ILE A 1 87 ? 16.609 0.891 -21.735 1.00 87.75 87 ILE A N 1
ATOM 688 C CA . ILE A 1 87 ? 17.623 1.942 -21.541 1.00 87.75 87 ILE A CA 1
ATOM 689 C C . ILE A 1 87 ? 17.545 2.562 -20.136 1.00 87.75 87 ILE A C 1
ATOM 691 O O . ILE A 1 87 ? 18.576 2.820 -19.531 1.00 87.75 87 ILE A O 1
ATOM 695 N N . LEU A 1 88 ? 16.340 2.775 -19.600 1.00 87.75 88 LEU A N 1
ATOM 696 C CA . LEU A 1 88 ? 16.137 3.404 -18.288 1.00 87.75 88 LEU A CA 1
ATOM 697 C C . LEU A 1 88 ? 16.481 2.475 -17.122 1.00 87.75 88 LEU A C 1
ATOM 699 O O . LEU A 1 88 ? 16.792 2.949 -16.035 1.00 87.75 88 LEU A O 1
ATOM 703 N N . VAL A 1 89 ? 16.385 1.165 -17.344 1.00 87.25 89 VAL A N 1
ATOM 704 C CA . VAL A 1 89 ? 16.690 0.132 -16.342 1.00 87.25 89 VAL A CA 1
ATOM 705 C C . VAL A 1 89 ? 18.016 -0.577 -16.618 1.00 87.25 89 VAL A C 1
ATOM 707 O O . VAL A 1 89 ? 18.346 -1.541 -15.933 1.00 87.25 89 VAL A O 1
ATOM 710 N N . SER A 1 90 ? 18.761 -0.134 -17.634 1.00 89.50 90 SER A N 1
ATOM 711 C CA . SER A 1 90 ? 20.063 -0.702 -17.960 1.00 89.50 90 SER A CA 1
ATOM 712 C C . SER A 1 90 ? 21.057 -0.340 -16.867 1.00 89.50 90 SER A C 1
ATOM 714 O O . SER A 1 90 ? 21.170 0.819 -16.474 1.00 89.50 90 SER A O 1
ATOM 716 N N . GLU A 1 91 ? 21.807 -1.333 -16.403 1.00 90.00 91 GLU A N 1
ATOM 717 C CA . GLU A 1 91 ? 22.933 -1.120 -15.494 1.00 90.00 91 GLU A CA 1
ATOM 718 C C . GLU A 1 91 ? 24.249 -0.849 -16.248 1.00 90.00 91 GLU A C 1
ATOM 720 O O . GLU A 1 91 ? 25.298 -0.709 -15.622 1.00 90.00 91 GLU A O 1
ATOM 725 N N . GLU A 1 92 ? 24.223 -0.803 -17.586 1.00 91.19 92 GLU A N 1
ATOM 726 C CA . GLU A 1 92 ? 25.412 -0.542 -18.399 1.00 91.19 92 GLU A CA 1
ATOM 727 C C . GLU A 1 92 ? 25.905 0.900 -18.221 1.00 91.19 92 GLU A C 1
ATOM 729 O O . GLU A 1 92 ? 25.180 1.865 -18.470 1.00 91.19 92 GLU A O 1
ATOM 734 N N . ILE A 1 93 ? 27.175 1.045 -17.839 1.00 90.38 93 ILE A N 1
ATOM 735 C CA . ILE A 1 93 ? 27.860 2.333 -17.702 1.00 90.38 93 ILE A CA 1
ATOM 736 C C . ILE A 1 93 ? 28.901 2.429 -18.819 1.00 90.38 93 ILE A C 1
ATOM 738 O O . ILE A 1 93 ? 29.876 1.680 -18.823 1.00 90.38 93 ILE A O 1
ATOM 742 N N . ASN A 1 94 ? 28.700 3.357 -19.756 1.00 91.62 94 ASN A N 1
ATOM 743 C CA . ASN A 1 94 ? 29.616 3.617 -20.870 1.00 91.62 94 ASN A CA 1
ATOM 744 C C . ASN A 1 94 ? 30.321 4.973 -20.707 1.00 91.62 94 ASN A C 1
ATOM 746 O O . ASN A 1 94 ? 29.843 5.853 -19.986 1.00 91.62 94 ASN A O 1
ATOM 750 N N . GLU A 1 95 ? 31.446 5.164 -21.399 1.00 92.44 95 GLU A N 1
ATOM 751 C CA . GLU A 1 95 ? 32.106 6.473 -21.515 1.00 92.44 95 GLU A CA 1
ATOM 752 C C . GLU A 1 95 ? 31.113 7.546 -22.013 1.00 92.44 95 GLU A C 1
ATOM 754 O O . GLU A 1 95 ? 30.299 7.252 -22.893 1.00 92.44 95 GLU A O 1
ATOM 759 N N . PRO A 1 96 ? 31.141 8.788 -21.487 1.00 91.31 96 PRO A N 1
ATOM 760 C CA . PRO A 1 96 ? 32.084 9.359 -20.516 1.00 91.31 96 PRO A CA 1
ATOM 761 C C . PRO A 1 96 ? 31.625 9.225 -19.049 1.00 91.31 96 PRO A C 1
ATOM 763 O O . PRO A 1 96 ? 32.046 10.001 -18.188 1.00 91.31 96 PRO A O 1
ATOM 766 N N . PHE A 1 97 ? 30.693 8.318 -18.744 1.00 91.50 97 PHE A N 1
ATOM 767 C CA . PHE A 1 97 ? 30.069 8.181 -17.419 1.00 91.50 97 PHE A CA 1
ATOM 768 C C . PHE A 1 97 ? 30.740 7.130 -16.524 1.00 91.50 97 PHE A C 1
ATOM 770 O O . PHE A 1 97 ? 30.294 6.899 -15.401 1.00 91.50 97 PHE A O 1
ATOM 777 N N . THR A 1 98 ? 31.840 6.536 -16.983 1.00 92.50 98 THR A N 1
ATOM 778 C CA . THR A 1 98 ? 32.713 5.675 -16.180 1.00 92.50 98 THR A CA 1
ATOM 779 C C . THR A 1 98 ? 33.395 6.509 -15.085 1.00 92.50 98 THR A C 1
ATOM 781 O O . THR A 1 98 ? 33.798 7.660 -15.284 1.00 92.50 98 THR A O 1
ATOM 784 N N . ARG A 1 99 ? 33.475 5.972 -13.866 1.00 93.88 99 ARG A N 1
ATOM 785 C CA . ARG A 1 99 ? 34.104 6.627 -12.707 1.00 93.88 99 ARG A CA 1
ATOM 786 C C . ARG A 1 99 ? 34.897 5.580 -11.934 1.00 93.88 99 ARG A C 1
ATOM 788 O O . ARG A 1 99 ? 34.370 4.502 -11.671 1.00 93.88 99 ARG A O 1
ATOM 795 N N . TYR A 1 100 ? 36.146 5.881 -11.572 1.00 92.19 100 TYR A N 1
ATOM 796 C CA . TYR A 1 100 ? 37.036 4.921 -10.899 1.00 92.19 100 TYR A CA 1
ATOM 797 C C . TYR A 1 100 ? 36.582 4.569 -9.472 1.00 92.19 100 TYR A C 1
ATOM 799 O O . TYR A 1 100 ? 36.977 3.543 -8.925 1.00 92.19 100 TYR A O 1
ATOM 807 N N . ASP A 1 101 ? 35.769 5.428 -8.862 1.00 93.44 101 ASP A N 1
ATOM 808 C CA . ASP A 1 101 ? 35.287 5.336 -7.488 1.00 93.44 101 ASP A CA 1
ATOM 809 C C . ASP A 1 101 ? 33.828 4.860 -7.380 1.00 93.44 101 ASP A C 1
ATOM 811 O O . ASP A 1 101 ? 33.292 4.783 -6.271 1.00 93.44 101 ASP A O 1
ATOM 815 N N . TYR A 1 102 ? 33.184 4.499 -8.498 1.00 90.75 102 TYR A N 1
ATOM 816 C CA . TYR A 1 102 ? 31.832 3.941 -8.487 1.00 90.75 102 TYR A CA 1
ATOM 817 C C . TYR A 1 102 ? 31.777 2.627 -7.688 1.00 90.75 102 TYR A C 1
ATOM 819 O O . TYR A 1 102 ? 32.573 1.713 -7.898 1.00 90.75 102 TYR A O 1
ATOM 827 N N . ARG A 1 103 ? 30.798 2.510 -6.779 1.00 89.56 103 ARG A N 1
ATOM 828 C CA . ARG A 1 103 ? 30.556 1.305 -5.970 1.00 89.56 103 ARG A CA 1
ATOM 829 C C . ARG A 1 103 ? 29.101 0.876 -6.102 1.00 89.56 103 ARG A C 1
ATOM 831 O O . ARG A 1 103 ? 28.205 1.590 -5.650 1.00 89.56 103 ARG A O 1
ATOM 838 N N . LYS A 1 104 ? 28.865 -0.308 -6.671 1.00 86.69 104 LYS A N 1
ATOM 839 C CA . LYS A 1 104 ? 27.530 -0.917 -6.691 1.00 86.69 104 LYS A CA 1
ATOM 840 C C . LYS A 1 104 ? 27.169 -1.365 -5.270 1.00 86.69 104 LYS A C 1
ATOM 842 O O . LYS A 1 104 ? 27.945 -2.079 -4.639 1.00 86.69 104 LYS A O 1
ATOM 847 N N . ARG A 1 105 ? 26.016 -0.931 -4.753 1.00 80.25 105 ARG A N 1
ATOM 848 C CA . ARG A 1 105 ? 25.4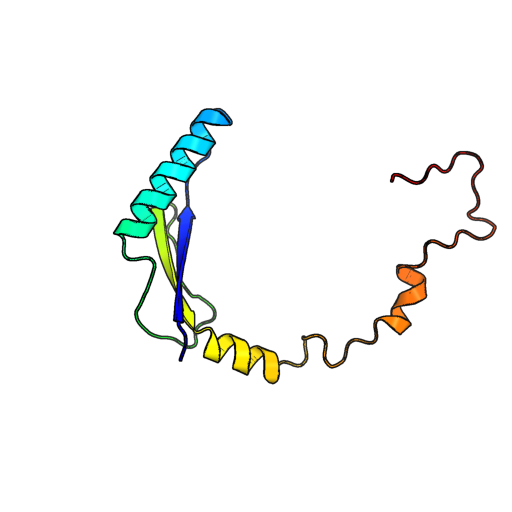61 -1.468 -3.501 1.00 80.25 105 ARG A CA 1
ATOM 849 C C . ARG A 1 105 ? 24.717 -2.764 -3.833 1.00 80.25 105 ARG A C 1
ATOM 851 O O . ARG A 1 105 ? 23.756 -2.715 -4.596 1.00 80.25 105 ARG A O 1
ATOM 858 N N . THR A 1 106 ? 25.216 -3.889 -3.326 1.00 69.69 106 THR A N 1
ATOM 859 C CA . THR A 1 106 ? 24.515 -5.187 -3.273 1.00 69.69 106 THR A CA 1
ATOM 860 C C . THR A 1 106 ? 23.585 -5.260 -2.081 1.00 69.69 106 THR A C 1
ATOM 862 O O . THR A 1 106 ? 23.965 -4.696 -1.028 1.00 69.69 106 THR A O 1
#